Protein AF-A0A7C5I7K4-F1 (afdb_monomer_lite)

Structure (mmCIF, N/CA/C/O backbone):
data_AF-A0A7C5I7K4-F1
#
_entry.id   AF-A0A7C5I7K4-F1
#
loop_
_atom_site.group_PDB
_atom_site.id
_atom_site.type_symbol
_atom_site.label_atom_id
_atom_site.label_alt_id
_atom_site.label_comp_id
_atom_site.label_asym_id
_atom_site.label_entity_id
_atom_site.label_seq_id
_atom_site.pdbx_PDB_ins_code
_atom_site.Cartn_x
_atom_site.Cartn_y
_atom_site.Cartn_z
_atom_site.occupancy
_atom_site.B_iso_or_equiv
_atom_site.auth_seq_id
_atom_site.auth_comp_id
_atom_site.auth_asym_id
_atom_site.auth_atom_id
_atom_site.pdbx_PDB_model_num
ATOM 1 N N . MET A 1 1 ? 0.295 -5.299 -17.630 1.00 62.91 1 MET A N 1
ATOM 2 C CA . MET A 1 1 ? -0.447 -4.804 -16.453 1.00 62.91 1 MET A CA 1
ATOM 3 C C . MET A 1 1 ? -0.337 -5.875 -15.389 1.00 62.91 1 MET A C 1
ATOM 5 O O . MET A 1 1 ? -0.557 -7.032 -15.726 1.00 62.91 1 MET A O 1
ATOM 9 N N . ALA A 1 2 ? 0.083 -5.518 -14.180 1.00 75.69 2 ALA A N 1
ATOM 10 C CA . ALA A 1 2 ? 0.170 -6.448 -13.052 1.00 75.69 2 ALA A CA 1
ATOM 11 C C . ALA A 1 2 ? -0.805 -5.998 -11.958 1.00 75.69 2 ALA A C 1
ATOM 13 O O . ALA A 1 2 ? -0.991 -4.795 -11.773 1.00 75.69 2 ALA A O 1
ATOM 14 N N . GLY A 1 3 ? -1.442 -6.949 -11.280 1.00 82.69 3 GLY A N 1
ATOM 15 C CA . GLY A 1 3 ? -2.366 -6.698 -10.175 1.00 82.69 3 GLY A CA 1
ATOM 16 C C . GLY A 1 3 ? -1.889 -7.401 -8.909 1.00 82.69 3 GLY A C 1
ATOM 17 O O . GLY A 1 3 ? -1.292 -8.474 -9.003 1.00 82.69 3 GLY A O 1
ATOM 18 N N . TYR A 1 4 ? -2.128 -6.787 -7.752 1.00 84.75 4 TYR A N 1
ATOM 19 C CA . TYR A 1 4 ? -1.798 -7.354 -6.443 1.00 84.75 4 TYR A CA 1
ATOM 20 C C . TYR A 1 4 ? -2.961 -7.108 -5.496 1.00 84.75 4 TYR A C 1
ATOM 22 O O . TYR A 1 4 ? -3.395 -5.966 -5.374 1.00 84.75 4 TYR A O 1
ATOM 30 N N . ASP A 1 5 ? -3.399 -8.143 -4.790 1.00 87.69 5 ASP A N 1
ATOM 31 C CA . ASP A 1 5 ? -4.426 -8.024 -3.763 1.00 87.69 5 ASP A CA 1
ATOM 32 C C . ASP A 1 5 ? -3.869 -8.463 -2.409 1.00 87.69 5 ASP A C 1
ATOM 34 O O . ASP A 1 5 ? -3.204 -9.495 -2.284 1.00 87.69 5 ASP A O 1
ATOM 38 N N . PHE A 1 6 ? -4.151 -7.660 -1.388 1.00 86.62 6 PHE A N 1
ATOM 39 C CA . PHE A 1 6 ? -3.874 -7.962 0.006 1.00 86.62 6 PHE A CA 1
ATOM 40 C C . PHE A 1 6 ? -5.182 -8.309 0.707 1.00 86.62 6 PHE A C 1
ATOM 42 O O . PHE A 1 6 ? -6.145 -7.536 0.681 1.00 86.62 6 PHE A O 1
ATOM 49 N N . ALA A 1 7 ? -5.193 -9.475 1.356 1.00 84.25 7 ALA A N 1
ATOM 50 C CA . ALA A 1 7 ? -6.308 -9.901 2.188 1.00 84.25 7 ALA A CA 1
ATOM 51 C C . ALA A 1 7 ? -6.589 -8.884 3.303 1.00 84.25 7 ALA A C 1
ATOM 53 O O . ALA A 1 7 ? -5.701 -8.142 3.731 1.00 84.25 7 ALA A O 1
ATOM 54 N N . ALA A 1 8 ? -7.833 -8.880 3.782 1.00 87.81 8 ALA A N 1
ATOM 55 C CA . ALA A 1 8 ? -8.262 -7.949 4.808 1.00 87.81 8 ALA A CA 1
ATOM 56 C C . ALA A 1 8 ? -7.433 -8.106 6.093 1.00 87.81 8 ALA A C 1
ATOM 58 O O . ALA A 1 8 ? -7.338 -9.194 6.667 1.00 87.81 8 ALA A O 1
ATOM 59 N N . VAL A 1 9 ? -6.877 -6.996 6.568 1.00 89.75 9 VAL A N 1
ATOM 60 C CA . VAL A 1 9 ? -6.250 -6.882 7.883 1.00 89.75 9 VAL A CA 1
ATOM 61 C C . VAL A 1 9 ? -7.156 -6.086 8.804 1.00 89.75 9 VAL A C 1
ATOM 63 O O . VAL A 1 9 ? -7.775 -5.109 8.397 1.00 89.75 9 VAL A O 1
ATOM 66 N N . GLY A 1 10 ? -7.252 -6.502 10.060 1.00 89.94 10 GLY A N 1
ATOM 67 C CA . GLY A 1 10 ? -8.036 -5.762 11.039 1.00 89.94 10 GLY A CA 1
ATOM 68 C C . GLY A 1 10 ? -7.177 -4.793 11.830 1.00 89.94 10 GLY A C 1
ATOM 69 O O . GLY A 1 10 ? -6.236 -5.238 12.487 1.00 89.94 10 GLY A O 1
ATOM 70 N N . ILE A 1 11 ? -7.554 -3.520 11.813 1.00 90.25 11 ILE A N 1
ATOM 71 C CA . ILE A 1 11 ? -6.932 -2.424 12.558 1.00 90.25 11 ILE A CA 1
ATOM 72 C C . ILE A 1 11 ? -7.916 -1.805 13.556 1.00 90.25 11 ILE A C 1
ATOM 74 O O . ILE A 1 11 ? -9.123 -2.025 13.474 1.00 90.25 11 ILE A O 1
ATOM 78 N N . ILE A 1 12 ? -7.411 -1.018 14.499 1.00 87.94 12 ILE A N 1
ATOM 79 C CA . ILE A 1 12 ? -8.213 -0.193 15.417 1.00 87.94 12 ILE A CA 1
ATOM 80 C C . ILE A 1 12 ? -7.892 1.300 15.218 1.00 87.94 12 ILE A C 1
ATOM 82 O O . ILE A 1 12 ? -6.854 1.627 14.639 1.00 87.94 12 ILE A O 1
ATOM 86 N N . PRO A 1 13 ? -8.739 2.233 15.695 1.00 86.56 13 PRO A N 1
ATOM 87 C CA . PRO A 1 13 ? -8.399 3.654 15.736 1.00 86.56 13 PRO A CA 1
ATOM 88 C C . PRO A 1 13 ? -7.030 3.903 16.389 1.00 86.56 13 PRO A C 1
ATOM 90 O O . PRO A 1 13 ? -6.715 3.321 17.426 1.00 86.56 13 PRO A O 1
ATOM 93 N N . GLY A 1 14 ? -6.212 4.759 15.770 1.00 86.19 14 GLY A N 1
ATOM 94 C CA . GLY A 1 14 ? -4.803 4.965 16.147 1.00 86.19 14 GLY A CA 1
ATOM 95 C C . GLY A 1 14 ? -3.811 4.051 15.414 1.00 86.19 14 GLY A C 1
ATOM 96 O O . GLY A 1 14 ? -2.602 4.230 15.531 1.00 86.19 14 GLY A O 1
ATOM 97 N N . GLN A 1 15 ? -4.295 3.102 14.612 1.00 91.19 15 GLN A N 1
ATOM 98 C CA . GLN A 1 15 ? -3.460 2.340 13.688 1.00 91.19 15 GLN A CA 1
ATOM 99 C C . GLN A 1 15 ? -3.631 2.827 12.249 1.00 91.19 15 GLN A C 1
ATOM 101 O O . GLN A 1 15 ? -4.677 3.340 11.851 1.00 91.19 15 GLN A O 1
ATOM 106 N N . THR A 1 16 ? -2.576 2.650 11.465 1.00 93.06 16 THR A N 1
ATOM 107 C CA . THR A 1 16 ? -2.496 3.010 10.051 1.00 93.06 16 THR A CA 1
ATOM 108 C C . THR A 1 16 ? -2.114 1.777 9.250 1.00 93.06 16 THR A C 1
ATOM 110 O O . THR A 1 16 ? -1.126 1.122 9.572 1.00 93.06 16 THR A O 1
ATOM 113 N N . VAL A 1 17 ? -2.866 1.475 8.195 1.00 93.62 17 VAL A N 1
ATOM 114 C CA . VAL A 1 17 ? -2.427 0.537 7.157 1.00 93.62 17 VAL A CA 1
ATOM 115 C C . VAL A 1 17 ? -1.571 1.307 6.163 1.00 93.62 17 VAL A C 1
ATOM 117 O O . VAL A 1 17 ? -2.022 2.307 5.607 1.00 93.62 17 VAL A O 1
ATOM 120 N N . ARG A 1 18 ? -0.354 0.832 5.919 1.00 93.50 18 ARG A N 1
ATOM 121 C CA . ARG A 1 18 ? 0.576 1.379 4.935 1.00 93.50 18 ARG A CA 1
ATOM 122 C C . ARG A 1 18 ? 0.813 0.369 3.827 1.00 93.50 18 ARG A C 1
ATOM 124 O O . ARG A 1 18 ? 1.136 -0.785 4.093 1.00 93.50 18 ARG A O 1
ATOM 131 N N . ILE A 1 19 ? 0.709 0.831 2.588 1.00 93.62 19 ILE A N 1
ATOM 132 C CA . ILE A 1 19 ? 1.201 0.117 1.414 1.00 93.62 19 ILE A CA 1
ATOM 133 C C . ILE A 1 19 ? 2.494 0.781 0.968 1.00 93.62 19 ILE A C 1
ATOM 135 O O . ILE A 1 19 ? 2.468 1.952 0.597 1.00 93.62 19 ILE A O 1
ATOM 139 N N . THR A 1 20 ? 3.601 0.044 0.959 1.00 93.12 20 THR A N 1
ATOM 140 C CA . THR A 1 20 ? 4.876 0.510 0.396 1.00 93.12 20 THR A CA 1
ATOM 141 C C . THR A 1 20 ? 5.090 -0.135 -0.964 1.00 93.12 20 THR A C 1
ATOM 143 O O . THR A 1 20 ? 4.943 -1.340 -1.115 1.00 93.12 20 THR A O 1
ATOM 146 N N . LEU A 1 21 ? 5.435 0.667 -1.965 1.00 92.19 21 LEU A N 1
ATOM 147 C CA . LEU A 1 21 ? 5.642 0.271 -3.352 1.00 92.19 21 LEU A CA 1
ATOM 148 C C . LEU A 1 21 ? 7.112 0.464 -3.700 1.00 92.19 21 LEU A C 1
ATOM 150 O O . LEU A 1 21 ? 7.554 1.606 -3.809 1.00 92.19 21 LEU A O 1
ATOM 154 N N . LEU A 1 22 ? 7.859 -0.619 -3.901 1.00 90.12 22 LEU A N 1
ATOM 155 C CA . LEU A 1 22 ? 9.244 -0.559 -4.369 1.00 90.12 22 LEU A CA 1
ATOM 156 C C . LEU A 1 22 ? 9.310 -0.907 -5.855 1.00 90.12 22 LEU A C 1
ATOM 158 O O . LEU A 1 22 ? 8.942 -2.016 -6.237 1.00 90.12 22 LEU A O 1
ATOM 162 N N . ASN A 1 23 ? 9.823 -0.004 -6.692 1.00 87.62 23 ASN A N 1
ATOM 163 C CA . ASN A 1 23 ? 10.129 -0.344 -8.081 1.00 87.62 23 ASN A CA 1
ATOM 164 C C . ASN A 1 23 ? 11.516 -0.994 -8.168 1.00 87.62 23 ASN A C 1
ATOM 166 O O . ASN A 1 23 ? 12.540 -0.320 -8.064 1.00 87.62 23 ASN A O 1
ATOM 170 N N . THR A 1 24 ? 11.547 -2.308 -8.367 1.00 84.44 24 THR A N 1
ATOM 171 C CA . THR A 1 24 ? 12.767 -3.123 -8.459 1.00 84.44 24 THR A CA 1
ATOM 172 C C . THR A 1 24 ? 13.317 -3.232 -9.879 1.00 84.44 24 THR A C 1
ATOM 174 O O . THR A 1 24 ? 14.294 -3.954 -10.102 1.00 84.44 24 THR A O 1
ATOM 177 N N . ALA A 1 25 ? 12.729 -2.520 -10.849 1.00 78.38 25 ALA A N 1
ATOM 178 C CA . ALA A 1 25 ? 13.277 -2.457 -12.196 1.00 78.38 25 ALA A CA 1
ATOM 179 C C . ALA A 1 25 ? 14.731 -1.962 -12.158 1.00 78.38 25 ALA A C 1
ATOM 181 O O . ALA A 1 25 ? 15.084 -1.036 -11.423 1.00 78.38 25 ALA A O 1
ATOM 182 N N . ARG A 1 26 ? 15.586 -2.574 -12.979 1.00 69.12 26 ARG A N 1
ATOM 183 C CA . ARG A 1 26 ? 16.952 -2.087 -13.191 1.00 69.12 26 ARG A CA 1
ATOM 184 C C . ARG A 1 26 ? 16.899 -0.952 -14.203 1.00 69.12 26 ARG A C 1
ATOM 186 O O . ARG A 1 26 ? 16.276 -1.121 -15.244 1.00 69.12 26 ARG A O 1
ATOM 193 N N . ASN A 1 27 ? 17.563 0.170 -13.923 1.00 62.41 27 ASN A N 1
ATOM 194 C CA . ASN A 1 27 ? 17.767 1.211 -14.928 1.00 62.41 27 ASN A CA 1
ATOM 195 C C . ASN A 1 27 ? 18.814 0.706 -15.943 1.00 62.41 27 ASN A 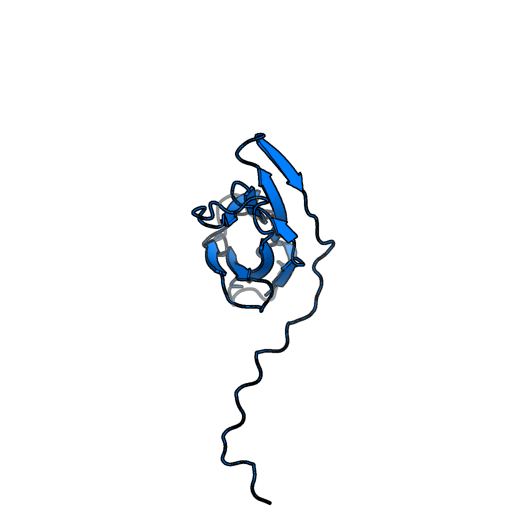C 1
ATOM 197 O O . ASN A 1 27 ? 19.971 0.526 -15.559 1.00 62.41 27 ASN A O 1
ATOM 201 N N . PRO A 1 28 ? 18.436 0.404 -17.198 1.00 52.66 28 PRO A N 1
ATOM 202 C CA . PRO A 1 28 ? 19.330 -0.265 -18.140 1.00 52.66 28 PRO A CA 1
ATOM 203 C C . PRO A 1 28 ? 20.369 0.647 -18.778 1.00 52.66 28 PRO A C 1
ATOM 205 O O . PRO A 1 28 ? 21.284 0.134 -19.419 1.00 52.66 28 PRO A O 1
ATOM 208 N N . LEU A 1 29 ? 20.211 1.969 -18.700 1.00 56.44 29 LEU A N 1
ATOM 209 C CA . LEU A 1 29 ? 20.963 2.869 -19.565 1.00 56.44 29 LEU A CA 1
ATOM 210 C C . LEU A 1 29 ? 21.637 3.981 -18.760 1.00 56.44 29 LEU A C 1
ATOM 212 O O . LEU A 1 29 ? 20.938 4.753 -18.101 1.00 56.44 29 LEU A O 1
ATOM 216 N N . PRO A 1 30 ? 22.978 4.102 -18.837 1.00 53.62 30 PRO A N 1
ATOM 217 C CA . PRO A 1 30 ? 23.643 5.331 -18.456 1.00 53.62 30 PRO A CA 1
ATOM 218 C C . PRO A 1 30 ? 23.230 6.403 -19.482 1.00 53.62 30 PRO A C 1
ATOM 220 O O . PRO A 1 30 ? 23.542 6.329 -20.668 1.00 53.62 30 PRO A O 1
ATOM 223 N N . ASP A 1 31 ? 22.436 7.358 -19.010 1.00 55.59 31 ASP A N 1
ATOM 224 C CA . ASP A 1 31 ? 22.245 8.710 -19.548 1.00 55.59 31 ASP A CA 1
ATOM 225 C C . ASP A 1 31 ? 21.313 9.002 -20.738 1.00 55.59 31 ASP A C 1
ATOM 227 O O . ASP A 1 31 ? 21.128 10.190 -21.006 1.00 55.59 31 ASP A O 1
ATOM 231 N N . ARG A 1 32 ? 20.681 8.054 -21.460 1.00 51.56 32 ARG A N 1
ATOM 232 C CA . ARG A 1 32 ? 19.893 8.454 -22.668 1.00 51.56 32 ARG A CA 1
ATOM 233 C C . ARG A 1 32 ? 18.574 7.750 -23.010 1.00 51.56 32 ARG A C 1
ATOM 235 O O . ARG A 1 32 ? 17.965 8.140 -24.004 1.00 51.56 32 ARG A O 1
ATOM 242 N N . ALA A 1 33 ? 18.076 6.782 -22.237 1.00 57.09 33 ALA A N 1
ATOM 243 C CA . ALA A 1 33 ? 16.706 6.302 -22.476 1.00 57.09 33 ALA A CA 1
ATOM 244 C C . ALA A 1 33 ? 15.667 7.114 -21.702 1.00 57.09 33 ALA A C 1
ATOM 246 O O . ALA A 1 33 ? 15.895 7.425 -20.532 1.00 57.09 33 ALA A O 1
ATOM 247 N N . PRO A 1 34 ? 14.495 7.383 -22.305 1.00 56.66 34 PRO A N 1
ATOM 248 C CA . PRO A 1 34 ? 13.357 7.880 -21.554 1.00 56.66 34 PRO A CA 1
ATOM 249 C C . PRO A 1 34 ? 12.975 6.852 -20.481 1.00 56.66 34 PRO A C 1
ATOM 251 O O . PRO A 1 34 ? 12.711 5.685 -20.782 1.00 56.66 34 PRO A O 1
ATOM 254 N N . VAL A 1 35 ? 12.958 7.289 -19.220 1.00 61.84 35 VAL A N 1
ATOM 255 C CA . VAL A 1 35 ? 12.396 6.501 -18.120 1.00 61.84 35 VAL A CA 1
ATOM 256 C C . VAL A 1 35 ? 10.919 6.298 -18.427 1.00 61.84 35 VAL A C 1
ATOM 258 O O . VAL A 1 35 ? 10.177 7.267 -18.581 1.00 61.84 35 VAL A O 1
ATOM 261 N N . MET A 1 36 ? 10.490 5.043 -18.551 1.00 69.06 36 MET A N 1
ATOM 262 C CA . MET A 1 36 ? 9.085 4.760 -18.827 1.00 69.06 36 MET A CA 1
ATOM 263 C C . MET A 1 36 ? 8.237 5.098 -17.597 1.00 69.06 36 MET A C 1
ATOM 265 O O . MET A 1 36 ? 8.621 4.712 -16.485 1.00 69.06 36 MET A O 1
ATOM 269 N N . PRO A 1 37 ? 7.086 5.773 -17.764 1.00 75.62 37 PRO A N 1
ATOM 270 C CA . PRO A 1 37 ? 6.212 6.079 -16.644 1.00 75.62 37 PRO A CA 1
ATOM 271 C C . PRO A 1 37 ? 5.709 4.773 -16.015 1.00 75.62 37 PRO A C 1
ATOM 273 O O . PRO A 1 37 ? 5.165 3.885 -16.680 1.00 75.62 37 PRO A O 1
ATOM 276 N N . CYS A 1 38 ? 5.949 4.647 -14.712 1.00 86.31 38 CYS A N 1
ATOM 277 C CA . CYS A 1 38 ? 5.501 3.545 -13.873 1.00 86.31 38 CYS A CA 1
ATOM 278 C C . CYS A 1 38 ? 4.403 4.093 -12.973 1.00 86.31 38 CYS A C 1
ATOM 280 O O . CYS A 1 38 ? 4.681 4.863 -12.049 1.00 86.31 38 CYS A O 1
ATOM 282 N N . ARG A 1 39 ? 3.158 3.745 -13.292 1.00 91.56 39 ARG A N 1
ATOM 283 C CA . ARG A 1 39 ? 1.980 4.211 -12.568 1.00 91.56 39 ARG A CA 1
ATOM 284 C C . ARG A 1 39 ? 1.405 3.073 -11.745 1.00 91.56 39 ARG A C 1
ATOM 286 O O . ARG A 1 39 ? 1.205 1.971 -12.260 1.00 91.56 39 ARG A O 1
ATOM 293 N N . VAL A 1 40 ? 1.100 3.348 -10.484 1.00 92.44 40 VAL A N 1
ATOM 294 C CA . VAL A 1 40 ? 0.460 2.382 -9.589 1.00 92.44 40 VAL A CA 1
ATOM 295 C C . VAL A 1 40 ? -0.801 2.997 -9.009 1.00 92.44 40 VAL A C 1
ATOM 297 O O . VAL A 1 40 ? -0.734 3.986 -8.285 1.00 92.44 40 VAL A O 1
ATOM 300 N N . ASP A 1 41 ? -1.949 2.405 -9.319 1.00 95.12 41 ASP A N 1
ATOM 301 C CA . ASP A 1 41 ? -3.209 2.744 -8.664 1.00 95.12 41 ASP A CA 1
ATOM 302 C C . ASP A 1 41 ? -3.378 1.840 -7.438 1.00 95.12 41 ASP A C 1
ATOM 304 O O . ASP A 1 41 ? -3.252 0.618 -7.553 1.00 95.12 41 ASP A O 1
ATOM 308 N N . VAL A 1 42 ? -3.674 2.425 -6.280 1.00 95.19 42 VAL A N 1
ATOM 309 C CA . VAL A 1 42 ? -3.895 1.705 -5.019 1.00 95.19 42 VAL A CA 1
ATOM 310 C C . VAL A 1 42 ? -5.283 2.034 -4.492 1.00 95.19 42 VAL A C 1
ATOM 312 O O . VAL A 1 42 ? -5.706 3.191 -4.493 1.00 95.19 42 VAL A O 1
ATOM 315 N N . ARG A 1 43 ? -6.005 1.006 -4.051 1.00 95.88 43 ARG A N 1
ATOM 316 C CA . ARG A 1 43 ? -7.352 1.117 -3.488 1.00 95.88 43 ARG A CA 1
ATOM 317 C C . ARG A 1 43 ? -7.433 0.346 -2.183 1.00 95.88 43 ARG A C 1
ATOM 319 O O . ARG A 1 43 ? -6.960 -0.784 -2.123 1.00 95.88 43 ARG A O 1
ATOM 326 N N . PHE A 1 44 ? -8.063 0.949 -1.187 1.00 95.19 44 PHE A N 1
ATOM 327 C CA . PHE A 1 44 ? -8.392 0.350 0.101 1.00 95.19 44 PHE A CA 1
ATOM 328 C C . PHE A 1 44 ? -9.896 0.104 0.171 1.00 95.19 44 PHE A C 1
ATOM 330 O O . PHE A 1 44 ? -10.666 0.970 -0.251 1.00 95.19 44 PHE A O 1
ATOM 337 N N . TYR A 1 45 ? -10.309 -1.030 0.731 1.00 94.50 45 TYR A N 1
ATOM 338 C CA . TYR A 1 45 ? -11.715 -1.411 0.868 1.00 94.50 45 TYR A CA 1
ATOM 339 C C . TYR A 1 45 ? -12.054 -1.835 2.293 1.00 94.50 45 TYR A C 1
ATOM 341 O O . TYR A 1 45 ? -11.175 -2.306 3.016 1.00 94.50 45 TYR A O 1
ATOM 349 N N . ASP A 1 46 ? -13.321 -1.684 2.671 1.00 91.44 46 ASP A N 1
ATOM 350 C CA . ASP A 1 46 ? -13.871 -2.229 3.915 1.00 91.44 46 ASP A CA 1
ATOM 351 C C . ASP A 1 46 ? -14.255 -3.717 3.785 1.00 91.44 46 ASP A C 1
ATOM 353 O O . ASP A 1 46 ? -14.051 -4.351 2.747 1.00 91.44 46 ASP A O 1
ATOM 357 N N . GLU A 1 47 ? -14.829 -4.284 4.849 1.00 87.00 47 GLU A N 1
ATOM 358 C CA . GLU A 1 47 ? -15.320 -5.672 4.889 1.00 87.00 47 GLU A CA 1
ATOM 359 C C . GLU A 1 47 ? -16.466 -5.979 3.917 1.00 87.00 47 GLU A C 1
ATOM 361 O O . GLU A 1 47 ? -16.649 -7.134 3.534 1.00 87.00 47 GLU A O 1
ATOM 366 N N . GLY A 1 48 ? -17.224 -4.962 3.502 1.00 88.56 48 GLY A N 1
ATOM 367 C CA . GLY A 1 48 ? -18.291 -5.076 2.511 1.00 88.56 48 GLY A CA 1
ATOM 368 C C . GLY A 1 48 ? -17.801 -4.917 1.070 1.00 88.56 48 GLY A C 1
ATOM 369 O O . GLY A 1 48 ? -18.592 -5.067 0.138 1.00 88.56 48 GLY A O 1
ATOM 370 N N . GLY A 1 49 ? -16.514 -4.616 0.868 1.00 88.50 49 GLY A N 1
ATOM 371 C CA . GLY A 1 49 ? -15.938 -4.307 -0.440 1.00 88.50 49 GLY A CA 1
ATOM 372 C C . GLY A 1 49 ? -16.167 -2.862 -0.896 1.00 88.50 49 GLY A C 1
ATOM 373 O O . GLY A 1 49 ? -15.913 -2.544 -2.061 1.00 88.50 49 GLY A O 1
ATOM 374 N N . SER A 1 50 ? -16.625 -1.970 -0.016 1.00 93.44 50 SER A N 1
ATOM 375 C CA . SER A 1 50 ? -16.782 -0.546 -0.327 1.00 93.44 50 SER A CA 1
ATOM 376 C C . SER A 1 50 ? -15.422 0.138 -0.383 1.00 93.44 50 SER A C 1
ATOM 378 O O . SER A 1 50 ? -14.548 -0.126 0.439 1.00 93.44 50 SER A O 1
ATOM 380 N N . LEU A 1 51 ? -15.239 1.054 -1.335 1.00 94.75 51 LEU A N 1
ATOM 381 C CA . LEU A 1 51 ? -13.999 1.815 -1.477 1.00 94.75 51 LEU A CA 1
ATOM 382 C C . LEU A 1 51 ? -13.841 2.818 -0.322 1.00 94.75 51 LEU A C 1
ATOM 384 O O . LEU A 1 51 ? -14.622 3.758 -0.203 1.00 94.75 51 LEU A O 1
ATOM 388 N N . LEU A 1 52 ? -12.786 2.650 0.474 1.00 93.62 52 LEU A N 1
ATOM 389 C CA . LEU A 1 52 ? -12.422 3.547 1.575 1.00 93.62 52 LEU A CA 1
ATOM 390 C C . LEU A 1 52 ? -11.517 4.689 1.113 1.00 93.62 52 LEU A C 1
ATOM 392 O O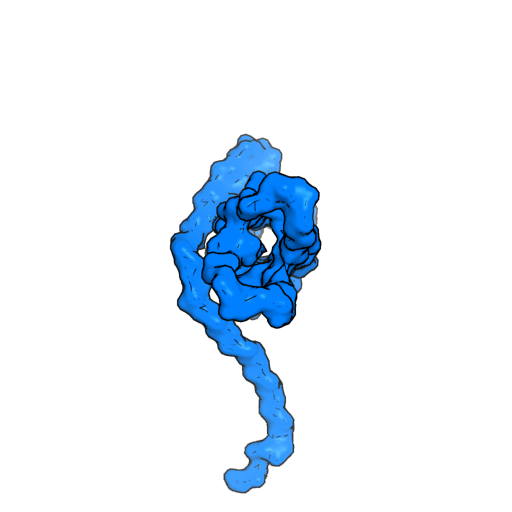 . LEU A 1 52 ? -11.698 5.843 1.497 1.00 93.62 52 LEU A O 1
ATOM 396 N N . LYS A 1 53 ? -10.508 4.364 0.301 1.00 95.12 53 LYS A N 1
ATOM 397 C CA . LYS A 1 53 ? -9.542 5.327 -0.235 1.00 95.12 53 LYS A CA 1
ATOM 398 C C . LYS A 1 53 ? -8.988 4.819 -1.557 1.00 95.12 53 LYS A C 1
ATOM 400 O O . LYS A 1 53 ? -8.711 3.632 -1.698 1.00 95.12 53 LYS A O 1
ATOM 405 N N . GLN A 1 54 ? -8.780 5.723 -2.504 1.00 96.50 54 GLN A N 1
ATOM 406 C CA . GLN A 1 54 ? -8.045 5.459 -3.735 1.00 96.50 54 GLN A CA 1
ATOM 407 C C . GLN A 1 54 ? -6.998 6.543 -3.927 1.00 96.50 54 GLN A C 1
ATOM 409 O O . GLN A 1 54 ? -7.272 7.714 -3.674 1.00 96.50 54 GLN A O 1
ATOM 414 N N . ASP A 1 55 ? -5.826 6.148 -4.404 1.00 96.88 55 ASP A N 1
ATOM 415 C CA . ASP A 1 55 ? -4.757 7.076 -4.734 1.00 96.88 55 ASP A CA 1
ATOM 416 C C . ASP A 1 55 ? -3.877 6.490 -5.852 1.00 96.88 55 ASP A C 1
ATOM 418 O O . ASP A 1 55 ? -3.960 5.300 -6.187 1.00 96.88 55 ASP A O 1
ATOM 422 N N . THR A 1 56 ? -3.077 7.339 -6.483 1.00 95.06 56 THR A N 1
ATOM 423 C CA . THR A 1 56 ? -2.271 7.001 -7.651 1.00 95.06 56 THR A CA 1
ATOM 424 C C . THR A 1 56 ? -0.856 7.521 -7.472 1.00 95.06 56 THR A C 1
ATOM 426 O O . THR A 1 56 ? -0.621 8.722 -7.366 1.00 95.06 56 THR A O 1
ATOM 429 N N . VAL A 1 57 ? 0.110 6.606 -7.519 1.00 94.06 57 VAL A N 1
ATOM 430 C CA . VAL A 1 57 ? 1.524 6.963 -7.611 1.00 94.06 57 VAL A CA 1
ATOM 431 C C . VAL A 1 57 ? 1.892 7.073 -9.077 1.00 94.06 57 VAL A C 1
ATOM 433 O O . VAL A 1 57 ? 1.989 6.069 -9.783 1.00 94.06 57 VAL A O 1
ATOM 436 N N . GLU A 1 58 ? 2.101 8.306 -9.519 1.00 91.12 58 GLU A N 1
ATOM 437 C CA . GLU A 1 58 ? 2.633 8.611 -10.841 1.00 91.12 58 GLU A CA 1
ATOM 438 C C . GLU A 1 58 ? 4.167 8.560 -10.831 1.00 91.12 58 GLU A C 1
ATOM 440 O O . GLU A 1 58 ? 4.812 8.954 -9.857 1.00 91.12 58 GLU A O 1
ATOM 445 N N . ASN A 1 59 ? 4.756 8.112 -11.941 1.00 86.50 59 ASN A N 1
ATOM 446 C CA . ASN A 1 59 ? 6.202 8.149 -12.191 1.00 86.50 59 ASN A CA 1
ATOM 447 C C . ASN A 1 59 ? 7.073 7.516 -11.084 1.00 86.50 59 ASN A C 1
ATOM 449 O O . ASN A 1 59 ? 8.086 8.088 -10.677 1.00 86.50 59 ASN A O 1
ATOM 453 N N . LEU A 1 60 ? 6.716 6.320 -10.605 1.00 89.25 60 LEU A N 1
ATOM 454 C CA . LEU A 1 60 ? 7.532 5.576 -9.641 1.00 89.25 60 LEU A CA 1
ATOM 455 C C . LEU A 1 60 ? 8.867 5.144 -10.278 1.00 89.25 60 LEU A C 1
ATOM 457 O O . LEU A 1 60 ? 8.933 4.161 -11.018 1.00 89.25 60 LEU A O 1
ATOM 461 N N . LEU A 1 61 ? 9.942 5.880 -9.997 1.00 85.75 61 LEU A N 1
ATOM 462 C CA . LEU A 1 61 ? 11.243 5.684 -10.641 1.00 85.75 61 LEU A CA 1
ATOM 463 C C . LEU A 1 61 ? 11.902 4.347 -10.248 1.00 85.75 61 LEU A C 1
ATOM 465 O O . LEU A 1 61 ? 11.738 3.901 -9.107 1.00 85.75 61 LEU A O 1
ATOM 469 N N . PRO A 1 62 ? 12.692 3.729 -11.148 1.00 84.56 62 PRO A N 1
ATOM 470 C CA . PRO A 1 62 ? 13.493 2.548 -10.825 1.00 84.56 62 PRO A CA 1
ATOM 471 C C . PRO A 1 62 ? 14.354 2.744 -9.570 1.00 84.56 62 PRO A C 1
ATOM 473 O O . PRO A 1 62 ? 14.990 3.784 -9.405 1.00 84.56 62 PRO A O 1
ATOM 476 N N . GLY A 1 63 ? 14.375 1.747 -8.685 1.00 83.25 63 GLY A N 1
ATOM 477 C CA . GLY A 1 63 ? 15.129 1.774 -7.428 1.00 83.25 63 GLY A CA 1
ATOM 478 C C . GLY A 1 63 ? 14.535 2.663 -6.332 1.00 83.25 63 GLY A C 1
ATOM 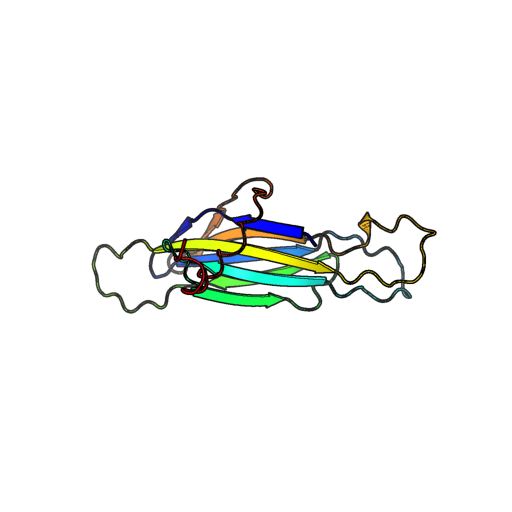479 O O . GLY A 1 63 ? 15.137 2.779 -5.267 1.00 83.25 63 GLY A O 1
ATOM 480 N N . THR A 1 64 ? 13.373 3.286 -6.556 1.00 88.56 64 THR A N 1
ATOM 481 C CA . THR A 1 64 ? 12.720 4.142 -5.556 1.00 88.56 64 THR A CA 1
ATOM 482 C C . THR A 1 64 ? 11.497 3.475 -4.943 1.00 88.56 64 THR A C 1
ATOM 484 O O . THR A 1 64 ? 10.874 2.595 -5.545 1.00 88.56 64 THR A O 1
ATOM 487 N N . ALA A 1 65 ? 11.157 3.922 -3.732 1.00 91.19 65 ALA A N 1
ATOM 488 C CA . ALA A 1 65 ? 9.952 3.517 -3.033 1.00 91.19 65 ALA A CA 1
ATOM 489 C C . ALA A 1 65 ? 9.034 4.710 -2.747 1.00 91.19 65 ALA A C 1
ATOM 491 O O . ALA A 1 65 ? 9.490 5.833 -2.505 1.00 91.19 65 ALA A O 1
ATOM 492 N N . LYS A 1 66 ? 7.730 4.447 -2.752 1.00 95.38 66 LYS A N 1
ATOM 493 C CA . LYS A 1 66 ? 6.676 5.361 -2.291 1.00 95.38 66 LYS A CA 1
ATOM 494 C C . LYS A 1 66 ? 5.719 4.593 -1.396 1.00 95.38 66 LYS A C 1
ATOM 496 O O . LYS A 1 66 ? 5.641 3.375 -1.501 1.00 95.38 66 LYS A O 1
ATOM 501 N N . TRP A 1 67 ? 4.997 5.288 -0.529 1.00 93.75 67 TRP A N 1
ATOM 502 C CA . TRP A 1 67 ? 4.023 4.658 0.353 1.00 93.75 67 TRP A CA 1
ATOM 503 C C . TRP A 1 67 ? 2.709 5.421 0.369 1.00 93.75 67 TRP A C 1
ATOM 505 O O . TRP A 1 67 ? 2.675 6.624 0.100 1.00 93.75 67 TRP A O 1
ATOM 515 N N . LEU A 1 68 ? 1.639 4.703 0.691 1.00 95.44 68 LEU A N 1
ATOM 516 C CA . LEU A 1 68 ? 0.304 5.248 0.858 1.00 95.44 68 LEU A CA 1
ATOM 517 C C . LEU A 1 68 ? -0.301 4.724 2.147 1.00 95.44 68 LEU A C 1
ATOM 519 O O . LEU A 1 68 ? -0.285 3.521 2.404 1.00 95.44 68 LEU A O 1
ATOM 523 N N . ASP A 1 69 ? -0.880 5.645 2.903 1.00 94.62 69 ASP A N 1
ATOM 524 C CA . ASP A 1 69 ? -1.434 5.365 4.217 1.00 94.62 69 ASP A CA 1
ATOM 525 C C . ASP A 1 69 ? -2.958 5.451 4.195 1.00 94.62 69 ASP A C 1
ATOM 527 O O . ASP A 1 69 ? -3.545 6.365 3.601 1.00 94.62 69 ASP A O 1
ATOM 531 N N . PHE A 1 70 ? -3.594 4.521 4.892 1.00 93.56 70 PHE A N 1
ATOM 532 C CA . PHE A 1 70 ? -4.984 4.595 5.294 1.00 93.56 70 PHE A CA 1
ATOM 533 C C . PHE A 1 70 ? -5.063 4.506 6.815 1.00 93.56 70 PHE A C 1
ATOM 535 O O . PHE A 1 70 ? -4.653 3.513 7.416 1.00 93.56 70 PHE A O 1
ATOM 542 N N . SER A 1 71 ? -5.621 5.540 7.433 1.00 90.88 71 SER A N 1
ATOM 543 C CA . SER A 1 71 ? -5.979 5.541 8.843 1.00 90.88 71 SER A CA 1
ATOM 544 C C . SER A 1 71 ? -7.464 5.887 8.974 1.00 90.88 71 SER A C 1
ATOM 546 O O . SER A 1 71 ? -7.930 6.856 8.365 1.00 90.88 71 SER A O 1
ATOM 548 N N . PRO A 1 72 ? -8.242 5.101 9.732 1.00 85.06 72 PRO A N 1
ATOM 549 C CA . PRO A 1 72 ? -9.620 5.443 10.022 1.00 85.06 72 PRO A CA 1
ATOM 550 C C . PRO A 1 72 ? -9.625 6.719 10.861 1.00 85.06 72 PRO A C 1
ATOM 552 O O . PRO A 1 72 ? -8.889 6.834 11.845 1.00 85.06 72 PRO A O 1
ATOM 555 N N . GLN A 1 73 ? -10.448 7.692 10.471 1.00 75.38 73 GLN A N 1
ATOM 556 C CA . GLN A 1 73 ? -10.601 8.907 11.260 1.00 75.38 73 GLN A CA 1
ATOM 557 C C . GLN A 1 73 ? -11.223 8.543 12.610 1.00 75.38 73 GLN A C 1
ATOM 559 O O . GLN A 1 73 ? -12.319 7.989 12.690 1.00 75.38 73 GLN A O 1
ATOM 564 N N . ALA A 1 74 ? -10.475 8.799 13.678 1.00 64.56 74 ALA A N 1
ATOM 565 C CA . ALA A 1 74 ? -10.879 8.444 15.023 1.00 64.56 74 ALA A CA 1
ATOM 566 C C . ALA A 1 74 ? -11.794 9.527 15.606 1.00 64.56 74 ALA A C 1
ATOM 568 O O . ALA A 1 74 ? -11.314 10.552 16.079 1.00 64.56 74 ALA A O 1
ATOM 569 N N . THR A 1 75 ? -13.097 9.246 15.652 1.00 53.91 75 THR A N 1
ATOM 570 C CA . THR A 1 75 ? -14.017 9.884 16.611 1.00 53.91 75 THR A CA 1
ATOM 571 C C . THR A 1 75 ? -14.985 8.852 17.189 1.00 53.91 75 THR A C 1
ATOM 573 O O . THR A 1 75 ? -16.187 9.082 17.272 1.00 53.91 75 THR A O 1
ATOM 576 N N . ILE A 1 76 ? -14.491 7.668 17.559 1.00 56.84 76 ILE A N 1
ATOM 577 C CA . ILE A 1 76 ? -15.329 6.650 18.199 1.00 56.84 76 ILE A CA 1
ATOM 578 C C . ILE A 1 76 ? -14.872 6.487 19.649 1.00 56.84 76 ILE A C 1
ATOM 580 O O . ILE A 1 76 ? -13.896 5.800 19.930 1.00 56.84 76 ILE A O 1
ATOM 584 N N . LEU A 1 77 ? -15.596 7.128 20.572 1.00 65.25 77 LEU A N 1
ATOM 585 C CA . LEU A 1 77 ? -15.433 7.007 22.031 1.00 65.25 77 LEU A CA 1
ATOM 586 C C . LEU A 1 77 ? -16.058 5.703 22.577 1.00 65.25 77 LEU A C 1
ATOM 588 O O . LEU A 1 77 ? -16.661 5.700 23.647 1.00 65.25 77 LEU A O 1
ATOM 592 N N . ILE A 1 78 ? -15.977 4.600 21.829 1.00 68.38 78 ILE A N 1
ATOM 593 C CA . ILE A 1 78 ? -16.520 3.296 22.240 1.00 68.38 78 ILE A CA 1
ATOM 594 C C . ILE A 1 78 ? -15.367 2.441 22.768 1.00 68.38 78 ILE A C 1
ATOM 596 O O . ILE A 1 78 ? -14.318 2.352 22.131 1.00 68.38 78 ILE A O 1
ATOM 600 N N . PHE A 1 79 ? -15.565 1.818 23.934 1.00 73.31 79 PHE A N 1
ATOM 601 C CA . PHE A 1 79 ? -14.590 0.934 24.567 1.00 73.31 79 PHE A CA 1
ATOM 602 C C . PHE A 1 79 ? -15.171 -0.484 24.753 1.00 73.31 79 PHE A C 1
ATOM 604 O O . PHE A 1 79 ? -16.223 -0.611 25.381 1.00 73.31 79 PHE A O 1
ATOM 611 N N . PRO A 1 80 ? -14.499 -1.545 24.256 1.00 72.56 80 PRO A N 1
ATOM 612 C CA . PRO A 1 80 ? -13.261 -1.506 23.475 1.00 72.56 80 PRO A CA 1
ATOM 613 C C . PRO A 1 80 ? -13.490 -0.918 22.068 1.00 72.56 80 PRO A C 1
ATOM 615 O O . PRO A 1 80 ? -14.599 -1.017 21.538 1.00 72.56 80 PRO A O 1
ATOM 618 N N . PRO A 1 81 ? -12.464 -0.300 21.456 1.00 76.31 81 PRO A N 1
ATOM 619 C CA . PRO A 1 81 ? -12.597 0.267 20.122 1.00 76.31 81 PRO A CA 1
ATOM 620 C C . PRO A 1 81 ? -12.976 -0.818 19.103 1.00 76.31 81 PRO A C 1
ATOM 622 O O . PRO A 1 81 ? -12.415 -1.919 19.151 1.00 76.31 81 PRO A O 1
ATOM 625 N N . PRO A 1 82 ? -13.899 -0.529 18.167 1.00 82.38 82 PRO A N 1
ATOM 626 C CA . PRO A 1 82 ? -14.275 -1.495 17.150 1.00 82.38 82 PRO A CA 1
ATOM 627 C C . PRO A 1 82 ? -13.084 -1.794 16.236 1.00 82.38 82 PRO A C 1
ATOM 629 O O . PRO A 1 82 ? -12.335 -0.897 15.838 1.00 82.38 82 PRO A O 1
ATOM 632 N N . ARG A 1 83 ? -12.922 -3.074 15.893 1.00 86.44 83 ARG A N 1
ATOM 633 C CA . ARG A 1 83 ? -11.962 -3.518 14.883 1.00 86.44 83 ARG A CA 1
ATOM 634 C C . ARG A 1 83 ? -12.531 -3.219 13.500 1.00 86.44 83 ARG A C 1
ATOM 636 O O . ARG A 1 83 ? -13.662 -3.591 13.216 1.00 86.44 83 ARG A O 1
ATOM 643 N N . ILE A 1 84 ? -11.734 -2.589 12.650 1.00 88.69 84 ILE A N 1
ATOM 644 C CA . ILE A 1 84 ? -12.077 -2.242 11.271 1.00 88.69 84 ILE A CA 1
ATOM 645 C C . ILE A 1 84 ? -11.243 -3.129 10.354 1.00 88.69 84 ILE A C 1
ATOM 647 O O . ILE A 1 84 ? -10.016 -3.139 10.455 1.00 88.69 84 ILE A O 1
ATOM 651 N N . LEU A 1 85 ? -11.895 -3.889 9.478 1.00 91.25 85 LEU A N 1
ATOM 652 C CA . LEU A 1 85 ? -11.214 -4.686 8.461 1.00 91.25 85 LEU A CA 1
ATOM 653 C C . LEU A 1 85 ? -10.925 -3.826 7.229 1.00 91.25 85 LEU A C 1
ATOM 655 O O . LEU A 1 85 ? -11.797 -3.110 6.744 1.00 91.25 85 LEU A O 1
ATOM 659 N N . VAL A 1 86 ? -9.695 -3.915 6.729 1.00 92.50 86 VAL A N 1
ATOM 660 C CA . VAL A 1 86 ? -9.212 -3.162 5.572 1.00 92.50 86 VAL A CA 1
ATOM 661 C C . VAL A 1 86 ? -8.501 -4.110 4.618 1.00 92.50 86 VAL A C 1
ATOM 663 O O . VAL A 1 86 ? -7.496 -4.718 4.984 1.00 92.50 86 VAL A O 1
ATOM 666 N N . ALA A 1 87 ? -9.001 -4.222 3.392 1.00 91.94 87 ALA A N 1
ATOM 667 C CA . ALA A 1 87 ? -8.332 -4.904 2.283 1.00 91.94 87 ALA A CA 1
ATOM 668 C C . ALA A 1 87 ? -7.698 -3.883 1.328 1.00 91.94 87 ALA A C 1
ATOM 670 O O . ALA A 1 87 ? -8.085 -2.712 1.326 1.00 91.94 87 ALA A O 1
ATOM 671 N N . ALA A 1 88 ? -6.750 -4.312 0.491 1.00 91.81 88 ALA A N 1
ATOM 672 C CA . ALA A 1 88 ? -6.150 -3.437 -0.516 1.00 91.81 88 ALA A CA 1
ATOM 673 C C . ALA A 1 88 ? -5.964 -4.137 -1.866 1.00 91.81 88 ALA A C 1
ATOM 675 O O . ALA A 1 88 ? -5.559 -5.293 -1.910 1.00 91.81 88 ALA A O 1
ATOM 676 N N . SER A 1 89 ? -6.204 -3.413 -2.961 1.00 91.62 89 SER A N 1
ATOM 677 C CA . SER A 1 89 ? -5.903 -3.849 -4.332 1.00 91.62 89 SER A CA 1
ATOM 678 C C . SER A 1 89 ? -4.988 -2.848 -5.019 1.00 91.62 89 SER A C 1
ATOM 680 O O . SER A 1 89 ? -5.176 -1.633 -4.881 1.00 91.62 89 SER A O 1
ATOM 682 N N . LEU A 1 90 ? -4.057 -3.342 -5.819 1.00 92.00 90 LEU A N 1
ATOM 683 C CA . LEU A 1 90 ? -3.098 -2.546 -6.561 1.00 92.00 90 LEU A CA 1
ATOM 684 C C . LEU A 1 90 ? -3.129 -2.911 -8.032 1.00 92.00 90 LEU A C 1
ATOM 686 O O . LEU A 1 90 ? -3.262 -4.072 -8.412 1.00 92.00 90 LEU A O 1
ATOM 690 N N . THR A 1 91 ? -2.934 -1.906 -8.871 1.00 91.12 91 THR A N 1
ATOM 691 C CA . THR A 1 91 ? -2.845 -2.062 -10.316 1.00 91.12 91 THR A CA 1
ATOM 692 C C . THR A 1 91 ? -1.636 -1.307 -10.836 1.00 91.12 91 THR A C 1
ATOM 694 O O . THR A 1 91 ? -1.571 -0.083 -10.757 1.00 91.12 91 THR A O 1
ATOM 697 N N . VAL A 1 92 ? -0.686 -2.043 -11.404 1.00 88.06 92 VAL A N 1
ATOM 698 C CA . VAL A 1 92 ? 0.540 -1.506 -11.990 1.00 88.06 92 VAL A CA 1
ATOM 699 C C . VAL A 1 92 ? 0.368 -1.372 -13.499 1.00 88.06 92 VAL A C 1
ATOM 701 O O . VAL A 1 92 ? 0.128 -2.356 -14.219 1.00 88.06 92 VAL A O 1
ATOM 704 N N . ARG A 1 93 ? 0.525 -0.142 -13.985 1.00 85.62 93 ARG A N 1
ATOM 705 C CA . ARG A 1 93 ? 0.494 0.222 -15.400 1.00 85.62 93 ARG A CA 1
ATOM 706 C C . ARG A 1 93 ? 1.872 0.712 -15.823 1.00 85.62 93 ARG A C 1
ATOM 708 O O . ARG A 1 93 ? 2.496 1.539 -15.165 1.00 85.62 93 ARG A O 1
ATOM 715 N N . SER A 1 94 ? 2.326 0.184 -16.950 1.00 76.38 94 SER A N 1
ATOM 716 C CA . SER A 1 94 ? 3.548 0.612 -17.614 1.00 76.38 94 SER A CA 1
ATOM 717 C C . SER A 1 94 ? 3.230 0.762 -19.085 1.00 76.38 94 SER A C 1
ATOM 719 O O . SER A 1 94 ? 2.715 -0.176 -19.701 1.00 76.38 94 SER A O 1
ATOM 721 N N . GLU A 1 95 ? 3.499 1.940 -19.628 1.00 65.81 95 GLU A N 1
ATOM 722 C CA . GLU A 1 95 ? 3.418 2.156 -21.063 1.00 65.81 95 GLU A CA 1
ATOM 723 C C . GLU A 1 95 ? 4.682 1.591 -21.703 1.00 65.81 95 GLU A C 1
ATOM 725 O O . GLU A 1 95 ? 5.798 1.928 -21.310 1.00 65.81 95 GLU A O 1
ATOM 730 N N . ARG A 1 96 ? 4.507 0.684 -22.666 1.00 58.81 96 ARG A N 1
ATOM 731 C CA . ARG A 1 96 ? 5.602 0.157 -23.478 1.00 58.81 96 ARG A CA 1
ATOM 732 C C . ARG A 1 96 ? 5.626 0.984 -24.768 1.00 58.81 96 ARG A C 1
ATOM 734 O O . ARG A 1 96 ? 4.608 0.993 -25.460 1.00 58.81 96 ARG A O 1
ATOM 741 N N . PRO A 1 97 ? 6.718 1.685 -25.117 1.00 51.25 97 PRO A N 1
ATOM 742 C CA . PRO A 1 97 ? 6.793 2.395 -26.379 1.00 51.25 97 PRO A CA 1
ATOM 743 C C . PRO A 1 97 ? 6.696 1.383 -27.523 1.00 51.25 97 PRO A C 1
ATOM 745 O O . PRO A 1 97 ? 7.290 0.306 -27.480 1.00 51.25 97 PRO A O 1
ATOM 748 N N . ILE A 1 98 ? 5.924 1.741 -28.548 1.00 49.50 98 ILE A N 1
ATOM 749 C CA . ILE A 1 98 ? 5.600 0.894 -29.709 1.00 49.50 98 ILE A CA 1
ATOM 750 C C . ILE A 1 98 ? 6.827 0.674 -30.624 1.00 49.50 98 ILE A C 1
ATOM 752 O O . ILE A 1 98 ? 6.807 -0.166 -31.520 1.00 49.50 98 ILE A O 1
ATOM 756 N N . ALA A 1 99 ? 7.942 1.366 -30.385 1.00 50.06 99 ALA A N 1
ATOM 757 C CA . ALA A 1 99 ? 9.163 1.212 -31.165 1.00 50.06 99 ALA A CA 1
ATOM 758 C C . ALA A 1 99 ? 10.143 0.231 -30.496 1.00 50.06 99 ALA A C 1
ATOM 760 O O . ALA A 1 99 ? 10.497 0.403 -29.335 1.00 50.06 99 ALA A O 1
ATOM 761 N N . THR A 1 100 ? 10.652 -0.726 -31.285 1.00 46.66 100 THR A N 1
ATOM 762 C CA . THR A 1 100 ? 11.711 -1.728 -30.997 1.00 46.66 100 THR A CA 1
ATOM 763 C C . THR A 1 100 ? 11.268 -3.128 -30.535 1.00 46.66 100 THR A C 1
ATOM 765 O O . THR A 1 100 ? 11.628 -3.637 -29.480 1.00 46.66 100 THR A O 1
ATOM 768 N N . SER A 1 101 ? 10.603 -3.839 -31.451 1.00 48.72 101 SER A N 1
ATOM 769 C CA . SER A 1 101 ? 10.396 -5.302 -31.457 1.00 48.72 101 SER A CA 1
ATOM 770 C C . SER A 1 101 ? 11.692 -6.148 -31.591 1.00 48.72 101 SER A C 1
ATOM 772 O O . SER A 1 101 ? 11.622 -7.303 -32.006 1.00 48.72 101 SER A O 1
ATOM 774 N N . LEU A 1 102 ? 12.883 -5.614 -31.290 1.00 51.78 102 LEU A N 1
ATOM 775 C CA . LEU A 1 102 ? 14.166 -6.295 -31.559 1.00 51.78 102 LEU A CA 1
ATOM 776 C C . LEU A 1 102 ? 15.078 -6.472 -30.337 1.00 51.78 102 LEU A C 1
ATOM 778 O O . LEU A 1 102 ? 16.126 -7.100 -30.453 1.00 51.78 102 LEU A O 1
ATOM 782 N N . MET A 1 103 ? 14.692 -5.986 -29.156 1.00 53.25 103 MET A N 1
ATOM 783 C CA . MET A 1 103 ? 15.404 -6.284 -27.910 1.00 53.25 103 MET A CA 1
ATOM 784 C C . MET A 1 103 ? 14.409 -6.776 -26.863 1.00 53.25 103 MET A C 1
ATOM 786 O O . MET A 1 103 ? 13.367 -6.163 -26.638 1.00 53.25 103 MET A O 1
ATOM 790 N N . ASN A 1 104 ? 14.726 -7.890 -26.202 1.00 49.97 104 ASN A N 1
ATOM 791 C CA . ASN A 1 104 ? 13.974 -8.402 -25.057 1.00 49.97 104 ASN A CA 1
ATOM 792 C C . ASN A 1 104 ? 14.159 -7.464 -23.846 1.00 49.97 104 ASN A C 1
ATOM 794 O O . ASN A 1 104 ? 14.829 -7.791 -22.873 1.00 49.97 104 ASN A O 1
ATOM 798 N N . LEU A 1 105 ? 13.539 -6.281 -23.888 1.00 53.72 105 LEU A N 1
ATOM 799 C CA . LEU A 1 105 ? 13.509 -5.288 -22.804 1.00 53.72 105 LEU A CA 1
ATOM 800 C C . LEU A 1 105 ? 12.507 -5.673 -21.690 1.00 53.72 105 LEU A C 1
ATOM 802 O O . LEU A 1 105 ? 12.033 -4.819 -20.947 1.00 53.72 105 LEU A O 1
ATOM 806 N N . ALA A 1 106 ? 12.128 -6.951 -21.588 1.00 46.81 106 ALA A N 1
ATOM 807 C CA . ALA A 1 106 ? 11.124 -7.440 -20.641 1.00 46.81 106 ALA A CA 1
ATOM 808 C C . ALA A 1 106 ? 11.418 -7.105 -19.156 1.00 46.81 106 ALA A C 1
ATOM 810 O O . ALA A 1 106 ? 10.477 -6.700 -18.478 1.00 46.81 106 ALA A O 1
ATOM 811 N N . PRO A 1 107 ? 12.667 -7.172 -18.640 1.00 49.53 107 PRO A N 1
ATOM 812 C CA . PRO A 1 107 ? 12.961 -6.804 -17.248 1.00 49.53 107 PRO A CA 1
ATOM 813 C C . PRO A 1 107 ? 13.163 -5.291 -17.024 1.00 49.53 107 PRO A C 1
ATOM 815 O O . PRO A 1 107 ? 13.541 -4.874 -15.931 1.00 49.53 107 PRO A O 1
ATOM 818 N N . LEU A 1 108 ? 12.953 -4.466 -18.055 1.00 55.03 108 LEU A N 1
ATOM 819 C CA . LEU A 1 108 ? 13.179 -3.012 -18.026 1.00 55.03 108 LEU A CA 1
ATOM 820 C C . LEU A 1 108 ? 11.880 -2.221 -17.866 1.00 55.03 108 LEU A C 1
ATOM 822 O O . LEU A 1 108 ? 11.894 -0.999 -17.741 1.00 55.03 108 LEU A O 1
ATOM 826 N N . ALA A 1 109 ?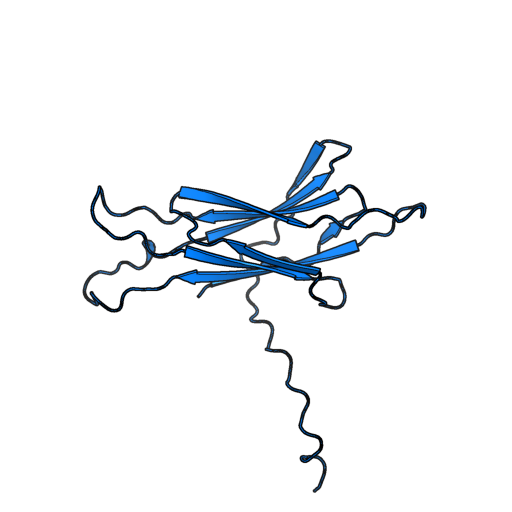 10.752 -2.926 -17.871 1.00 66.62 109 ALA A N 1
ATOM 827 C CA . ALA A 1 109 ? 9.451 -2.365 -17.578 1.00 66.62 109 ALA A CA 1
ATOM 828 C C . ALA A 1 109 ? 9.197 -2.403 -16.061 1.00 66.62 109 ALA A C 1
ATOM 830 O O . ALA A 1 109 ? 9.532 -3.376 -15.386 1.00 66.62 109 ALA A O 1
ATOM 831 N N . CYS A 1 110 ? 8.618 -1.314 -15.549 1.00 77.31 110 CYS A N 1
ATOM 832 C CA . CYS A 1 110 ? 8.076 -1.118 -14.197 1.00 77.31 110 CYS A CA 1
ATOM 833 C C . CYS A 1 110 ? 7.735 -2.441 -13.480 1.00 77.31 110 CYS A C 1
ATOM 835 O O . CYS A 1 110 ? 6.724 -3.080 -13.778 1.00 77.31 110 CYS A O 1
ATOM 837 N N . THR A 1 111 ? 8.603 -2.852 -12.550 1.00 83.44 111 THR A N 1
ATOM 838 C CA . THR A 1 111 ? 8.433 -4.060 -11.732 1.00 83.44 111 THR A CA 1
ATOM 839 C C . THR A 1 111 ? 8.267 -3.608 -10.294 1.00 83.44 111 THR A C 1
ATOM 841 O O . THR A 1 111 ? 9.212 -3.106 -9.696 1.00 83.44 111 THR A O 1
ATOM 844 N N . VAL A 1 112 ? 7.060 -3.739 -9.748 1.00 86.00 112 VAL A N 1
ATOM 845 C CA . VAL A 1 112 ? 6.733 -3.225 -8.414 1.00 86.00 112 VAL A CA 1
ATOM 846 C C . VAL A 1 112 ? 6.582 -4.378 -7.433 1.00 86.00 112 VAL A C 1
ATOM 848 O O . VAL A 1 112 ? 5.882 -5.350 -7.705 1.00 86.00 112 VAL A O 1
ATOM 851 N N . VAL A 1 113 ? 7.230 -4.253 -6.281 1.00 88.62 113 VAL A N 1
ATOM 852 C CA . VAL A 1 113 ? 7.068 -5.144 -5.134 1.00 88.62 113 VAL A CA 1
ATOM 853 C C . VAL A 1 113 ? 6.337 -4.359 -4.048 1.00 88.62 113 VAL A C 1
ATOM 855 O O . VAL A 1 113 ? 6.935 -3.453 -3.459 1.00 88.62 113 VAL A O 1
ATOM 858 N N . PRO A 1 114 ? 5.044 -4.639 -3.815 1.00 90.25 114 PRO A N 1
ATOM 859 C CA . PRO A 1 114 ? 4.304 -4.000 -2.744 1.00 90.25 114 PRO A CA 1
ATOM 860 C C . PRO A 1 114 ? 4.467 -4.743 -1.410 1.00 90.25 114 PRO A C 1
ATOM 862 O O . PRO A 1 114 ? 4.553 -5.971 -1.386 1.00 90.25 114 PRO A O 1
ATOM 865 N N . THR A 1 115 ? 4.436 -4.015 -0.295 1.00 90.12 115 THR A N 1
ATOM 866 C CA . THR A 1 115 ? 4.316 -4.566 1.065 1.00 90.12 115 THR A CA 1
ATOM 867 C C . THR A 1 115 ? 3.166 -3.896 1.807 1.00 90.12 115 THR A C 1
ATOM 869 O O . THR A 1 115 ? 2.901 -2.713 1.593 1.00 90.12 115 THR A O 1
ATOM 872 N N . LEU A 1 116 ? 2.486 -4.652 2.674 1.00 91.62 116 LEU A N 1
ATOM 873 C CA . LEU A 1 116 ? 1.451 -4.141 3.570 1.00 91.62 116 LEU A CA 1
ATOM 874 C C . LEU A 1 116 ? 1.948 -4.190 5.016 1.00 91.62 116 LEU A C 1
ATOM 876 O O . LEU A 1 116 ? 2.403 -5.221 5.519 1.00 91.62 116 LEU A O 1
ATOM 880 N N . GLU A 1 117 ? 1.842 -3.054 5.690 1.00 91.19 117 GLU A N 1
ATOM 881 C CA . GLU A 1 117 ? 2.286 -2.847 7.064 1.00 91.19 117 GLU A CA 1
ATOM 882 C C . GLU A 1 117 ? 1.167 -2.216 7.890 1.00 91.19 117 GLU A C 1
ATOM 884 O O . GLU A 1 117 ? 0.351 -1.447 7.384 1.00 91.19 117 GLU A O 1
ATOM 889 N N . ILE A 1 118 ? 1.141 -2.528 9.181 1.00 92.94 118 ILE A N 1
ATOM 890 C CA . ILE A 1 118 ? 0.294 -1.866 10.170 1.00 92.94 118 ILE A CA 1
ATOM 891 C C . ILE A 1 118 ? 1.215 -1.087 11.098 1.00 92.94 118 ILE A C 1
ATOM 893 O O . ILE A 1 118 ? 2.050 -1.677 11.785 1.00 92.94 118 ILE A O 1
ATOM 897 N N . PHE A 1 119 ? 1.055 0.229 11.125 1.00 90.62 119 PHE A N 1
ATOM 898 C CA . PHE A 1 119 ? 1.759 1.129 12.027 1.00 90.62 119 PHE A CA 1
ATOM 899 C C . PHE A 1 119 ? 0.822 1.569 13.151 1.00 90.62 119 PHE A C 1
ATOM 901 O O . PHE A 1 119 ? -0.239 2.135 12.894 1.00 90.62 119 PHE A O 1
ATOM 908 N N . ASP A 1 120 ? 1.208 1.316 14.396 1.00 88.69 120 ASP A N 1
ATOM 909 C CA . ASP A 1 120 ? 0.528 1.837 15.579 1.00 88.69 120 ASP A CA 1
ATOM 910 C C . ASP A 1 120 ? 1.187 3.155 16.000 1.00 88.69 120 ASP A C 1
ATOM 912 O O . ASP A 1 120 ? 2.334 3.163 16.454 1.00 88.69 120 ASP A O 1
ATOM 916 N N . SER A 1 121 ? 0.463 4.271 15.870 1.00 77.19 121 SER A N 1
ATOM 917 C CA . SER A 1 121 ? 1.005 5.594 16.195 1.00 77.19 121 SER A CA 1
ATOM 918 C C . SER A 1 121 ? 1.257 5.794 17.686 1.00 77.19 121 SER A C 1
ATOM 920 O O . SER A 1 121 ? 2.084 6.625 18.052 1.00 77.19 121 SER A O 1
ATOM 922 N N . ASN A 1 122 ? 0.572 5.044 18.551 1.00 80.00 122 ASN A N 1
ATOM 923 C CA . ASN A 1 122 ? 0.699 5.191 19.998 1.00 80.00 122 ASN A CA 1
ATOM 924 C C . ASN A 1 122 ? 1.950 4.480 20.513 1.00 80.00 122 ASN A C 1
ATOM 926 O O . ASN A 1 122 ? 2.663 5.009 21.363 1.00 80.00 122 ASN A O 1
ATOM 930 N N . SER A 1 123 ? 2.225 3.280 19.999 1.00 82.75 123 SER A N 1
ATOM 931 C CA . SER A 1 123 ? 3.386 2.486 20.414 1.00 82.75 123 SER A CA 1
ATOM 932 C C . SER A 1 123 ? 4.596 2.625 19.488 1.00 82.75 123 SER A C 1
ATOM 934 O O . SER A 1 123 ? 5.662 2.096 19.801 1.00 82.75 123 SER A O 1
ATOM 936 N N . SER A 1 124 ? 4.446 3.319 18.353 1.00 81.06 124 SER A N 1
ATOM 937 C CA . SER A 1 124 ? 5.430 3.371 17.260 1.00 81.06 124 SER A CA 1
ATOM 938 C C . SER A 1 124 ? 5.847 1.987 16.747 1.00 81.06 124 SER A C 1
ATOM 940 O O . SER A 1 124 ? 6.917 1.830 16.155 1.00 81.06 124 SER A O 1
ATOM 942 N N . LYS A 1 125 ? 5.027 0.957 16.989 1.00 86.38 125 LYS A N 1
ATOM 943 C CA . LYS A 1 125 ? 5.300 -0.407 16.540 1.00 86.38 125 LYS A CA 1
ATOM 944 C C . LYS A 1 125 ? 4.767 -0.605 15.130 1.00 86.38 125 LYS A C 1
ATOM 946 O O . LYS A 1 125 ? 3.613 -0.291 14.843 1.00 86.38 125 LYS A O 1
ATOM 951 N N . THR A 1 126 ? 5.594 -1.215 14.290 1.00 82.75 126 THR A N 1
ATOM 952 C CA . THR A 1 126 ? 5.195 -1.686 12.963 1.00 82.75 126 THR A CA 1
ATOM 953 C C . THR A 1 126 ? 5.035 -3.197 12.992 1.00 82.75 126 THR A C 1
ATOM 955 O O . THR A 1 126 ? 5.944 -3.918 13.400 1.00 82.75 126 THR A O 1
ATOM 958 N N . THR A 1 127 ? 3.884 -3.680 12.542 1.00 84.75 127 THR A N 1
ATOM 959 C CA . THR A 1 127 ? 3.646 -5.099 12.271 1.00 84.75 127 THR A CA 1
ATOM 960 C C . THR A 1 127 ? 3.557 -5.282 10.767 1.00 84.75 127 THR A C 1
ATOM 962 O O . THR A 1 127 ? 2.737 -4.642 10.114 1.00 84.75 127 THR A O 1
ATOM 965 N N . ILE A 1 128 ? 4.394 -6.149 10.205 1.00 77.69 128 ILE A N 1
ATOM 966 C CA . ILE A 1 128 ? 4.325 -6.465 8.779 1.00 77.69 128 ILE A CA 1
ATOM 967 C C . ILE A 1 128 ? 3.239 -7.520 8.589 1.00 77.69 128 ILE A C 1
ATOM 969 O O . ILE A 1 128 ? 3.312 -8.604 9.168 1.00 77.69 128 ILE A O 1
ATOM 973 N N . ALA A 1 129 ? 2.244 -7.211 7.766 1.00 70.38 129 ALA A N 1
ATOM 974 C CA . ALA A 1 129 ? 1.220 -8.157 7.359 1.00 70.38 129 ALA A CA 1
ATOM 975 C C . ALA A 1 129 ? 1.486 -8.537 5.899 1.00 70.38 129 ALA A C 1
ATOM 977 O O . ALA A 1 129 ? 0.894 -8.006 4.964 1.00 70.38 129 ALA A O 1
ATOM 978 N N . LEU A 1 130 ? 2.433 -9.459 5.703 1.00 69.50 130 LEU A N 1
ATOM 979 C CA . LEU A 1 130 ? 2.665 -10.069 4.398 1.00 69.50 130 LEU A CA 1
ATOM 980 C C . LEU A 1 130 ? 1.477 -10.987 4.082 1.00 69.50 130 LEU A C 1
ATOM 982 O O . LEU A 1 130 ? 1.429 -12.125 4.547 1.00 69.50 130 LEU A O 1
ATOM 986 N N . ALA A 1 131 ? 0.527 -10.526 3.268 1.00 52.31 131 ALA A N 1
ATOM 987 C CA . ALA A 1 131 ? -0.152 -11.472 2.390 1.00 52.31 131 ALA A CA 1
ATOM 988 C C . ALA A 1 131 ? 0.918 -11.952 1.394 1.00 52.31 131 ALA A C 1
ATOM 990 O O . ALA A 1 131 ? 1.702 -11.132 0.923 1.00 52.31 131 ALA A O 1
ATOM 991 N N . GLY A 1 132 ? 1.032 -13.266 1.187 1.00 49.25 132 GLY A N 1
ATOM 992 C CA . GLY A 1 132 ? 2.099 -13.917 0.411 1.00 49.25 132 GLY A CA 1
ATOM 993 C C . GLY A 1 132 ? 2.232 -13.441 -1.051 1.00 49.25 132 GLY A C 1
ATOM 994 O O . GLY A 1 132 ? 1.659 -12.417 -1.418 1.00 49.25 132 GLY A O 1
ATOM 995 N N . PRO A 1 133 ? 2.989 -14.154 -1.919 1.00 50.31 133 PRO A N 1
ATOM 996 C CA . PRO A 1 133 ? 3.095 -13.780 -3.337 1.00 50.31 133 PRO A CA 1
ATOM 997 C C . PRO A 1 133 ? 1.693 -13.507 -3.901 1.00 50.31 133 PRO A C 1
ATOM 999 O O . PRO A 1 133 ? 0.770 -14.209 -3.480 1.00 50.31 133 PRO A O 1
ATOM 1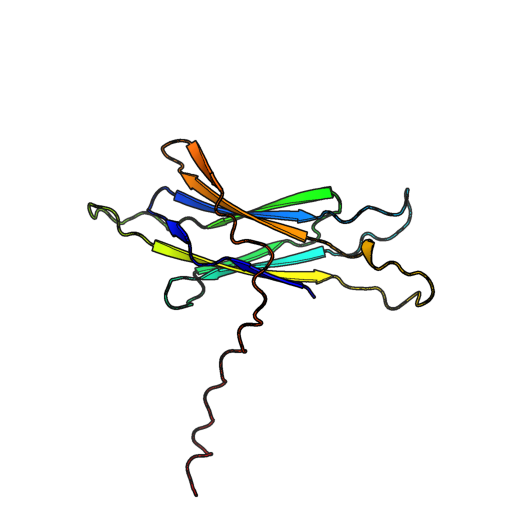002 N N . PRO A 1 134 ? 1.528 -12.488 -4.775 1.00 46.28 134 PRO A N 1
ATOM 1003 C CA . PRO A 1 134 ? 0.232 -11.918 -5.127 1.00 46.28 134 PRO A CA 1
ATOM 1004 C C . PRO A 1 134 ? -0.782 -13.031 -5.306 1.00 46.28 134 PRO A C 1
ATOM 1006 O O . PRO A 1 134 ? -0.610 -13.887 -6.180 1.00 46.28 134 PRO A O 1
ATOM 1009 N N . LEU A 1 135 ? -1.807 -13.040 -4.453 1.00 45.28 135 LEU A N 1
ATOM 1010 C CA . LEU A 1 135 ? -2.983 -13.841 -4.719 1.00 45.28 135 LEU A CA 1
ATOM 1011 C C . LEU A 1 135 ? -3.520 -13.287 -6.036 1.00 45.28 135 LEU A C 1
ATOM 1013 O O . LEU A 1 135 ? -4.144 -12.236 -6.070 1.00 45.28 135 LEU A O 1
ATOM 1017 N N . THR A 1 136 ? -3.206 -13.950 -7.144 1.00 51.34 136 THR A N 1
ATOM 1018 C CA . THR A 1 136 ? -4.073 -13.856 -8.306 1.00 51.34 136 THR A CA 1
ATOM 1019 C C . THR A 1 136 ? -5.358 -14.537 -7.863 1.00 51.34 136 THR A C 1
ATOM 1021 O O . THR A 1 136 ? -5.381 -15.733 -7.573 1.00 51.34 136 THR A O 1
ATOM 1024 N N . PRO A 1 137 ? -6.408 -13.734 -7.700 1.00 41.44 137 PRO A N 1
ATOM 1025 C CA . PRO A 1 137 ? -7.471 -13.808 -8.673 1.00 41.44 137 PRO A CA 1
ATOM 1026 C C . PRO A 1 137 ? -7.832 -12.409 -9.166 1.00 41.44 137 P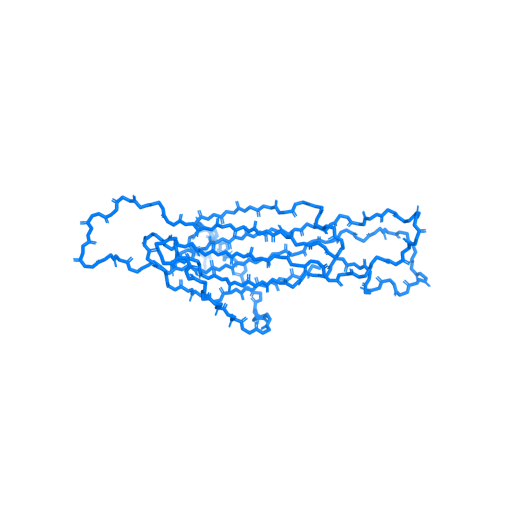RO A C 1
ATOM 1028 O O . PRO A 1 137 ? -8.072 -11.496 -8.388 1.00 41.44 137 PRO A O 1
ATOM 1031 N N . VAL A 1 138 ? -7.943 -12.268 -10.489 1.00 50.12 138 VAL A N 1
ATOM 1032 C CA . VAL A 1 138 ? -8.764 -11.218 -11.096 1.00 50.12 138 VAL A CA 1
ATOM 1033 C C . VAL A 1 138 ? -10.117 -11.273 -10.388 1.00 50.12 138 VAL A C 1
ATOM 1035 O O . VAL A 1 138 ? -10.876 -12.216 -10.618 1.00 50.12 138 VAL A O 1
ATOM 1038 N N . LEU A 1 139 ? -10.411 -10.312 -9.505 1.00 41.16 139 LEU A N 1
ATOM 1039 C CA . LEU A 1 139 ? -11.775 -10.112 -9.034 1.00 41.16 139 LEU A CA 1
ATOM 1040 C C . LEU A 1 139 ? -12.633 -9.983 -10.298 1.00 41.16 139 LEU A C 1
ATOM 1042 O O . LEU A 1 139 ? -12.347 -9.106 -11.125 1.00 41.16 139 LEU A O 1
ATOM 1046 N N . PRO A 1 140 ? -13.619 -10.872 -10.525 1.00 44.12 140 PRO A N 1
ATOM 1047 C CA . PRO A 1 140 ? -14.499 -10.716 -11.665 1.00 44.12 140 PRO A CA 1
ATOM 1048 C C . PRO A 1 140 ? -15.117 -9.327 -11.554 1.00 44.12 140 PRO A C 1
ATOM 1050 O O . PRO A 1 140 ? -15.564 -8.933 -10.474 1.00 44.12 140 PRO A O 1
ATOM 1053 N N . ALA A 1 141 ? -15.074 -8.571 -12.655 1.00 47.03 141 ALA A N 1
ATOM 1054 C CA . ALA A 1 141 ? -15.662 -7.242 -12.710 1.00 47.03 141 ALA A CA 1
ATOM 1055 C C . ALA A 1 141 ? -17.057 -7.280 -12.061 1.00 47.03 141 ALA A C 1
ATOM 1057 O O . ALA A 1 141 ? -17.777 -8.266 -12.275 1.00 47.03 141 ALA A O 1
ATOM 1058 N N . PRO A 1 142 ? -17.444 -6.256 -11.274 1.00 49.09 142 PRO A N 1
ATOM 1059 C CA . PRO A 1 142 ? -18.777 -6.207 -10.695 1.00 49.09 142 PRO A CA 1
ATOM 1060 C C . PRO A 1 142 ? -19.777 -6.472 -11.816 1.00 49.09 142 PRO A C 1
ATOM 1062 O O . PRO A 1 142 ? -19.741 -5.801 -12.855 1.00 49.09 142 PRO A O 1
ATOM 1065 N N . ARG A 1 143 ? -20.595 -7.523 -11.654 1.00 49.94 143 ARG A N 1
ATOM 1066 C CA . ARG A 1 143 ? -21.612 -7.868 -12.649 1.00 49.94 143 ARG A CA 1
ATOM 1067 C C . ARG A 1 143 ? -22.427 -6.600 -12.857 1.00 49.94 143 ARG A C 1
ATOM 1069 O O . ARG A 1 143 ? -22.980 -6.072 -11.893 1.00 49.94 143 ARG A O 1
ATOM 1076 N N . ARG A 1 144 ? -22.458 -6.081 -14.091 1.00 56.56 144 ARG A N 1
ATOM 1077 C CA . ARG A 1 144 ? -23.413 -5.022 -14.424 1.00 56.56 144 ARG A CA 1
ATOM 1078 C C . ARG A 1 144 ? -24.788 -5.521 -13.971 1.00 56.56 144 ARG A C 1
ATOM 1080 O O . ARG A 1 144 ? -25.081 -6.695 -14.219 1.00 56.56 144 ARG A O 1
ATOM 1087 N N . PRO A 1 145 ? -25.607 -4.681 -13.318 1.00 61.28 145 PRO A N 1
ATOM 1088 C CA . PRO A 1 145 ? -27.010 -5.004 -13.135 1.00 61.28 145 PRO A CA 1
ATOM 1089 C C . PRO A 1 145 ? -27.556 -5.435 -14.495 1.00 61.28 145 PRO A C 1
ATOM 1091 O O . PRO A 1 145 ? -27.340 -4.733 -15.488 1.00 61.28 145 PRO A O 1
ATOM 1094 N N . MET A 1 146 ? -28.169 -6.618 -14.565 1.00 57.19 146 MET A N 1
ATOM 1095 C CA . MET A 1 146 ? -28.890 -6.994 -15.775 1.00 57.19 146 MET A CA 1
ATOM 1096 C C . MET A 1 146 ? -29.927 -5.896 -16.042 1.00 57.19 146 MET A C 1
ATOM 1098 O O . MET A 1 146 ? -30.623 -5.500 -15.101 1.00 57.19 146 MET A O 1
ATOM 1102 N N . PRO A 1 147 ? -30.021 -5.369 -17.274 1.00 59.44 147 PRO A N 1
ATOM 1103 C CA . PRO A 1 147 ? -31.152 -4.541 -17.648 1.00 59.44 147 PRO A CA 1
ATOM 1104 C C . PRO A 1 147 ? -32.432 -5.325 -17.358 1.00 59.44 147 PRO A C 1
ATOM 1106 O O . PRO A 1 147 ? -32.520 -6.512 -17.674 1.00 59.44 147 PRO A O 1
ATOM 1109 N N . LEU A 1 148 ? -33.420 -4.655 -16.767 1.00 59.66 148 LEU A N 1
ATOM 1110 C CA . LEU A 1 148 ? -34.721 -5.232 -16.409 1.00 59.66 148 LEU A CA 1
ATOM 1111 C C . LEU A 1 148 ? -35.500 -5.774 -17.633 1.00 59.66 148 LEU A C 1
ATOM 1113 O O . LEU A 1 148 ? -36.539 -6.399 -17.480 1.00 59.66 148 LEU A O 1
ATOM 1117 N N . GLU A 1 149 ? -34.989 -5.553 -18.846 1.00 60.12 149 GLU A N 1
ATOM 1118 C CA . GLU A 1 149 ? -35.600 -5.919 -20.127 1.00 60.12 149 GLU A CA 1
ATOM 1119 C C . GLU A 1 149 ? -35.336 -7.374 -20.559 1.00 60.12 149 GLU A C 1
ATOM 1121 O O . GLU A 1 149 ? -35.850 -7.794 -21.589 1.00 60.12 149 GLU A O 1
ATOM 1126 N N . ALA A 1 150 ? -34.564 -8.162 -19.798 1.00 56.06 150 ALA A N 1
ATOM 1127 C CA . ALA A 1 150 ? -34.260 -9.562 -20.137 1.00 56.06 150 ALA A CA 1
ATOM 1128 C C . ALA A 1 150 ? -35.046 -10.615 -19.319 1.00 56.06 150 ALA A C 1
ATOM 1130 O O . ALA A 1 150 ? -34.692 -11.790 -19.344 1.00 56.06 150 ALA A O 1
ATOM 1131 N N . MET A 1 151 ? -36.099 -10.223 -18.587 1.00 54.19 151 MET A N 1
ATOM 1132 C CA . MET A 1 151 ? -36.977 -11.139 -17.828 1.00 54.19 151 MET A CA 1
ATOM 1133 C C . MET A 1 151 ? -38.373 -11.284 -18.455 1.00 54.19 151 MET A C 1
ATOM 1135 O O . MET A 1 151 ? -39.381 -11.249 -17.753 1.00 54.19 151 MET A O 1
ATOM 1139 N N . THR A 1 152 ? -38.432 -11.467 -19.771 1.00 59.91 152 THR A N 1
ATOM 1140 C CA . THR A 1 152 ? -39.625 -11.979 -20.461 1.00 59.91 152 THR A CA 1
ATOM 1141 C C . THR A 1 152 ? -39.194 -12.887 -21.606 1.00 59.91 152 THR A C 1
ATOM 1143 O O . THR A 1 152 ? -38.877 -12.397 -22.686 1.00 59.91 152 THR A O 1
ATOM 1146 N N . ASP A 1 153 ? -39.101 -14.182 -21.311 1.00 52.03 153 ASP A N 1
ATOM 1147 C CA . ASP A 1 153 ? -39.767 -15.278 -22.035 1.00 52.03 153 ASP A CA 1
ATOM 1148 C C . ASP A 1 153 ? -39.695 -16.564 -21.192 1.00 52.03 153 ASP A C 1
ATOM 1150 O O . ASP A 1 153 ? -38.597 -16.883 -20.674 1.00 52.03 153 ASP A O 1
#

Sequence (153 aa):
MAGYDFAAVGIIPGQTVRITLLNTARNPLPDRAPVMPCRVDVRFYDEGGSLLKQDTVENLLPGTAKWLDFSPQATILIFPPPRILVAASLTVRSERPIATSLMNLAPLACTVVPTLEIFDSNSSKTTIALAGPPLTPVLPAPRRPMPLEAMTD

Radius of gyration: 19.5 Å; chains: 1; bounding box: 63×25×56 Å

pLDDT: mean 75.93, std 17.18, range [41.16, 96.88]

Secondary structure (DSSP, 8-state):
-EEEEEEEEEE-TTEEEEEEEEE------SS-SPPPPEEEEEEEE-TT--EEEEEEE----TT-EEEEEE--------SSPPPEEEEEEEEEEEPPPSS-TTS--GGGS--EEEEEEEEETTTTEEEE----S--------PPPPPPGGG---

Foldseek 3Di:
DDKFKFFKDKDFAQKKKKKKKAFQFDQPDDPDDDQWKKKKKKFKAWPVRHTPDIDMDIRQGHGDMDMDIDGDPDPDPDPPTDITIMMMMMDIDTDDPPPDPPDPCVSNTGDIDMWIWMARNVVRDIDTDDPDDGPDDPPPDDPDPDPPVPPDD